Protein AF-A0A7S0LMS8-F1 (afdb_monomer)

Mean predicted aligned error: 4.88 Å

Structure (mmCIF, N/CA/C/O backbone):
data_AF-A0A7S0LMS8-F1
#
_entry.id   AF-A0A7S0LMS8-F1
#
loop_
_atom_site.group_PDB
_atom_site.id
_atom_site.type_symbol
_atom_site.label_atom_id
_atom_site.label_alt_id
_atom_site.label_comp_id
_atom_site.label_asym_id
_atom_site.label_entity_id
_atom_site.label_seq_id
_atom_site.pdbx_PDB_ins_code
_atom_site.Cartn_x
_atom_site.Cartn_y
_atom_site.Cartn_z
_atom_site.occupancy
_atom_site.B_iso_or_equiv
_atom_site.auth_seq_id
_atom_site.auth_comp_id
_atom_site.auth_asym_id
_atom_site.auth_atom_id
_atom_site.pdbx_PDB_model_num
ATOM 1 N N . MET A 1 1 ? -33.926 -5.817 -4.307 1.00 39.75 1 MET A N 1
ATOM 2 C CA . MET A 1 1 ? -32.452 -5.790 -4.290 1.00 39.75 1 MET A CA 1
ATOM 3 C C . MET A 1 1 ? -32.080 -4.811 -3.204 1.00 39.75 1 MET A C 1
ATOM 5 O O . MET A 1 1 ? -32.369 -3.632 -3.361 1.00 39.75 1 MET A O 1
ATOM 9 N N . GLU A 1 2 ? -31.615 -5.306 -2.061 1.00 38.81 2 GLU A N 1
ATOM 10 C CA . GLU A 1 2 ? -31.140 -4.436 -0.987 1.00 38.81 2 GLU A CA 1
ATOM 11 C C . GLU A 1 2 ? -29.987 -3.604 -1.543 1.00 38.81 2 GLU A C 1
ATOM 13 O O . GLU A 1 2 ? -29.061 -4.148 -2.148 1.00 38.81 2 GLU A O 1
ATOM 18 N N . ALA A 1 3 ? -30.091 -2.283 -1.413 1.00 40.09 3 ALA A N 1
ATOM 19 C CA . ALA A 1 3 ? -28.974 -1.393 -1.655 1.00 40.09 3 ALA A CA 1
ATOM 20 C C . ALA A 1 3 ? -27.925 -1.722 -0.590 1.00 40.09 3 ALA A C 1
ATOM 22 O O . ALA A 1 3 ? -27.985 -1.208 0.524 1.00 40.09 3 ALA A O 1
ATOM 23 N N . GLN A 1 4 ? -27.020 -2.648 -0.908 1.00 51.75 4 GLN A N 1
ATOM 24 C CA . GLN A 1 4 ? -25.819 -2.851 -0.116 1.00 51.75 4 GLN A CA 1
ATOM 25 C C . GLN A 1 4 ? -25.110 -1.499 -0.118 1.00 51.75 4 GLN A C 1
ATOM 27 O O . GLN A 1 4 ? -24.774 -0.973 -1.183 1.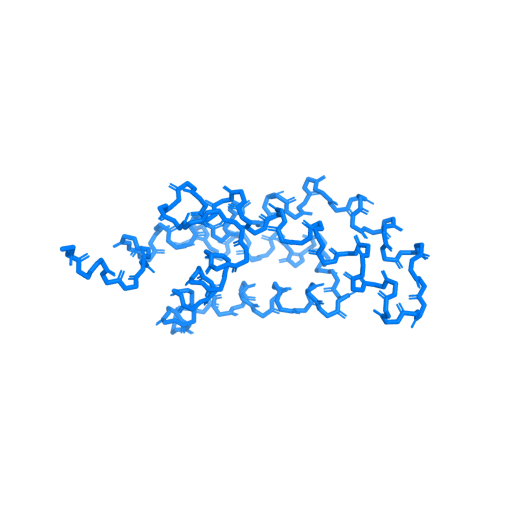00 51.75 4 GLN A O 1
ATOM 32 N N . GLY A 1 5 ? -25.015 -0.882 1.060 1.00 57.75 5 GLY A N 1
ATOM 33 C CA . GLY A 1 5 ? -24.298 0.373 1.235 1.00 57.75 5 GLY A CA 1
ATOM 34 C C . GLY A 1 5 ? -22.866 0.256 0.700 1.00 57.75 5 GLY A C 1
ATOM 35 O O . GLY A 1 5 ? -22.396 -0.853 0.430 1.00 57.75 5 GLY A O 1
ATOM 36 N N . PRO A 1 6 ? -22.163 1.382 0.503 1.00 66.88 6 PRO A N 1
ATOM 37 C CA . PRO A 1 6 ? -20.765 1.326 0.094 1.00 66.88 6 PRO A CA 1
ATOM 38 C C . PRO A 1 6 ? -19.996 0.400 1.045 1.00 66.88 6 PRO A C 1
ATOM 40 O O . PRO A 1 6 ? -20.150 0.518 2.256 1.00 66.88 6 PRO A O 1
ATOM 43 N N . VAL A 1 7 ? -19.221 -0.536 0.492 1.00 83.88 7 VAL A N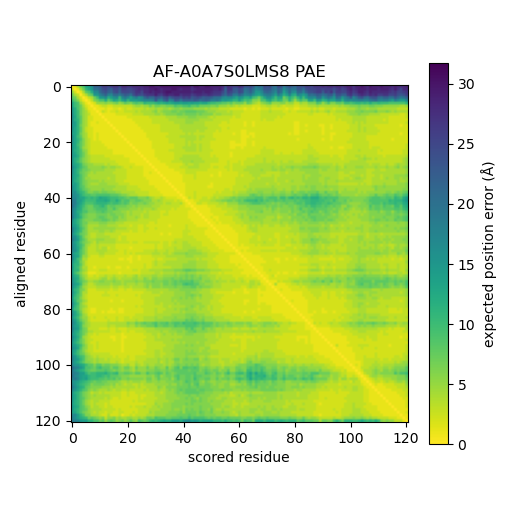 1
ATOM 44 C CA . VAL A 1 7 ? -18.398 -1.455 1.288 1.00 83.88 7 VAL A CA 1
ATOM 45 C C . VAL A 1 7 ? -17.399 -0.634 2.106 1.00 83.88 7 VAL A C 1
ATOM 47 O O . VAL A 1 7 ? -16.764 0.282 1.576 1.00 83.88 7 VAL A O 1
ATOM 50 N N . GLU A 1 8 ? -17.277 -0.949 3.392 1.00 90.56 8 GLU A N 1
ATOM 51 C CA . GLU A 1 8 ? -16.356 -0.309 4.332 1.00 90.56 8 GLU A CA 1
ATOM 52 C C . GLU A 1 8 ? -15.530 -1.374 5.057 1.00 90.56 8 GLU A C 1
ATOM 54 O O . GLU A 1 8 ? -15.895 -2.550 5.081 1.00 90.56 8 GLU A O 1
ATOM 59 N N . PHE A 1 9 ? -14.405 -0.962 5.644 1.00 93.19 9 PHE A N 1
ATOM 60 C CA . PHE A 1 9 ? -13.680 -1.821 6.577 1.00 93.19 9 PHE A CA 1
ATOM 61 C C . PHE A 1 9 ? -14.514 -2.014 7.846 1.00 93.19 9 PHE A C 1
ATOM 63 O O . PHE A 1 9 ? -15.172 -1.079 8.294 1.00 93.19 9 PHE A O 1
ATOM 70 N N . GLU A 1 10 ? -14.458 -3.213 8.427 1.00 90.94 10 GLU A N 1
ATOM 71 C CA . GLU A 1 10 ? -15.183 -3.547 9.661 1.00 90.94 10 GLU A CA 1
ATOM 72 C C . GLU A 1 10 ? -14.826 -2.598 10.814 1.00 90.94 10 GLU A C 1
ATOM 74 O O . GLU A 1 10 ? -15.704 -2.106 11.519 1.00 90.94 10 GLU A O 1
ATOM 79 N N . ASP A 1 11 ? -13.535 -2.301 10.964 1.00 92.69 11 ASP A N 1
ATOM 80 C CA . ASP A 1 11 ? -13.008 -1.341 11.923 1.00 92.69 11 ASP A CA 1
ATOM 81 C C . ASP A 1 11 ? -11.648 -0.771 11.461 1.00 92.69 11 ASP A C 1
ATOM 83 O O . ASP A 1 11 ? -11.110 -1.112 10.398 1.00 92.69 11 ASP A O 1
ATOM 87 N N . LEU A 1 12 ? -11.075 0.126 12.272 1.00 92.31 12 LEU A N 1
ATOM 88 C CA . LEU A 1 12 ? -9.760 0.718 12.013 1.00 92.31 12 LEU A CA 1
ATOM 89 C C . LEU A 1 12 ? -8.638 -0.333 12.002 1.00 92.31 12 LEU A C 1
ATOM 91 O O . LEU A 1 12 ? -7.691 -0.200 11.229 1.00 92.31 12 LEU A O 1
ATOM 95 N N . ALA A 1 13 ? -8.731 -1.383 12.822 1.00 93.81 13 ALA A N 1
ATOM 96 C CA . ALA A 1 13 ? -7.716 -2.433 12.871 1.00 93.81 13 ALA A CA 1
ATOM 97 C C . ALA A 1 13 ? -7.716 -3.263 11.576 1.00 93.81 13 ALA A C 1
ATOM 99 O O . ALA A 1 13 ? -6.652 -3.557 11.026 1.00 93.81 13 ALA A O 1
ATOM 100 N N . ALA A 1 14 ? -8.894 -3.571 11.036 1.00 93.88 14 ALA A N 1
ATOM 101 C CA . ALA A 1 14 ? -9.081 -4.222 9.750 1.00 93.88 14 ALA A CA 1
ATOM 102 C C . ALA A 1 14 ? -8.530 -3.357 8.613 1.00 93.88 14 ALA A C 1
ATOM 104 O O . ALA A 1 14 ? -7.802 -3.873 7.766 1.00 93.88 14 ALA A O 1
ATOM 105 N N . ALA A 1 15 ? -8.792 -2.046 8.629 1.00 94.94 15 ALA A N 1
ATOM 106 C CA . ALA A 1 15 ? -8.219 -1.114 7.660 1.00 94.94 15 ALA A CA 1
ATOM 107 C C . ALA A 1 15 ? -6.683 -1.080 7.734 1.00 94.94 15 ALA A C 1
ATOM 109 O O . ALA A 1 15 ? -6.009 -1.252 6.719 1.00 94.94 15 ALA A O 1
ATOM 110 N N . LYS A 1 16 ? -6.104 -0.927 8.930 1.00 95.00 16 LYS A N 1
ATOM 111 C CA . LYS A 1 16 ? -4.644 -0.934 9.114 1.00 95.00 16 LYS A CA 1
ATOM 112 C C . LYS A 1 16 ? -4.021 -2.238 8.625 1.00 95.00 16 LYS A C 1
ATOM 114 O O . LYS A 1 16 ? -3.041 -2.213 7.884 1.00 95.00 16 LYS A O 1
ATOM 119 N N . LYS A 1 17 ? -4.638 -3.374 8.953 1.00 94.94 17 LYS A N 1
ATOM 120 C CA . LYS A 1 17 ? -4.194 -4.686 8.478 1.00 94.94 17 LYS A CA 1
ATOM 121 C C . LYS A 1 17 ? -4.286 -4.804 6.953 1.00 94.94 17 LYS A C 1
ATOM 123 O O . LYS A 1 17 ? -3.333 -5.267 6.334 1.00 94.94 17 LYS A O 1
ATOM 128 N N . ALA A 1 18 ? -5.368 -4.322 6.339 1.00 95.00 18 ALA A N 1
ATOM 129 C CA . ALA A 1 18 ? -5.510 -4.301 4.885 1.00 95.00 18 ALA A CA 1
ATOM 130 C C . ALA A 1 18 ? -4.402 -3.469 4.229 1.00 95.00 18 ALA A C 1
ATOM 132 O O . ALA A 1 18 ? -3.820 -3.889 3.232 1.00 95.00 18 ALA A O 1
ATOM 133 N N . MET A 1 19 ? -4.073 -2.315 4.815 1.00 94.94 19 MET A N 1
ATOM 134 C CA . MET A 1 19 ? -2.985 -1.455 4.355 1.00 94.94 19 MET A CA 1
ATOM 135 C C . MET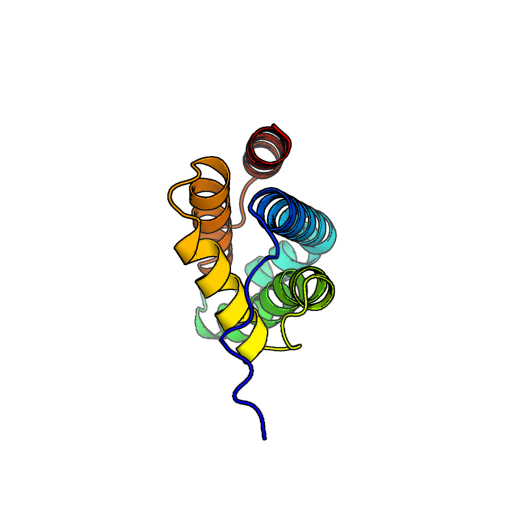 A 1 19 ? -1.622 -2.156 4.451 1.00 94.94 19 MET A C 1
ATOM 137 O O . MET A 1 19 ? -0.841 -2.105 3.503 1.00 94.94 19 MET A O 1
ATOM 141 N N . VAL A 1 20 ? -1.344 -2.861 5.554 1.00 94.31 20 VAL A N 1
ATOM 142 C CA . VAL A 1 20 ? -0.119 -3.670 5.692 1.00 94.31 20 VAL A CA 1
ATOM 143 C C . VAL A 1 20 ? -0.059 -4.752 4.616 1.00 94.31 20 VAL A C 1
ATOM 145 O O . VAL A 1 20 ? 0.962 -4.867 3.944 1.00 94.31 20 VAL A O 1
ATOM 148 N N . GLU A 1 21 ? -1.150 -5.486 4.383 1.00 94.25 21 GLU A N 1
ATOM 149 C CA . GLU A 1 21 ? -1.195 -6.524 3.343 1.00 94.25 21 GLU A CA 1
ATOM 150 C C . GLU A 1 21 ? -0.986 -5.951 1.927 1.00 94.25 21 GLU A C 1
ATOM 152 O O . GLU A 1 21 ? -0.386 -6.611 1.076 1.00 94.25 21 GLU A O 1
ATOM 157 N N . ILE A 1 22 ? -1.430 -4.715 1.665 1.00 92.75 22 ILE A N 1
ATOM 158 C CA . ILE A 1 22 ? -1.122 -3.999 0.416 1.00 92.75 22 ILE A CA 1
ATOM 159 C C . ILE A 1 22 ? 0.381 -3.729 0.307 1.00 92.75 22 ILE A C 1
ATOM 161 O O . ILE A 1 22 ? 0.963 -3.972 -0.751 1.00 92.75 22 ILE A O 1
ATOM 165 N N . PHE A 1 23 ? 1.025 -3.255 1.374 1.00 91.19 23 PHE A N 1
ATOM 166 C CA . PHE A 1 23 ? 2.472 -3.026 1.381 1.00 91.19 23 PHE A CA 1
ATOM 167 C C . PHE A 1 23 ? 3.286 -4.321 1.268 1.00 91.19 23 PHE A C 1
ATOM 169 O O . PHE A 1 23 ? 4.337 -4.320 0.621 1.00 91.19 23 PHE A O 1
ATOM 176 N N . ASP A 1 24 ? 2.789 -5.428 1.816 1.00 90.88 24 ASP A N 1
ATOM 177 C CA . ASP A 1 24 ? 3.382 -6.752 1.620 1.00 90.88 24 ASP A CA 1
ATOM 178 C C . ASP A 1 24 ? 3.307 -7.149 0.136 1.00 90.88 24 ASP A C 1
ATOM 180 O O . ASP A 1 24 ? 4.334 -7.449 -0.474 1.00 90.88 24 ASP A O 1
ATOM 184 N N . CYS A 1 25 ? 2.133 -7.013 -0.493 1.00 90.38 25 CYS A N 1
ATOM 185 C CA . CYS A 1 25 ? 1.964 -7.263 -1.929 1.00 90.38 25 CYS A CA 1
ATOM 186 C C . CYS A 1 25 ? 2.834 -6.333 -2.800 1.00 90.38 25 CYS A C 1
ATOM 188 O O . CYS A 1 25 ? 3.399 -6.775 -3.799 1.00 90.38 25 CYS A O 1
ATOM 190 N N . LEU A 1 26 ? 2.983 -5.054 -2.432 1.00 86.94 26 LEU A N 1
ATOM 191 C CA . LEU A 1 26 ? 3.890 -4.122 -3.118 1.00 86.94 26 LEU A CA 1
ATOM 192 C C . LEU A 1 26 ? 5.352 -4.562 -3.016 1.00 86.94 26 LEU A C 1
ATOM 194 O O . LEU A 1 26 ? 6.112 -4.370 -3.962 1.00 86.94 26 LEU A O 1
ATOM 198 N N . THR A 1 27 ? 5.751 -5.122 -1.875 1.00 87.44 27 THR A N 1
ATOM 199 C CA . THR A 1 27 ? 7.122 -5.588 -1.642 1.00 87.44 27 THR A CA 1
ATOM 200 C C . THR A 1 27 ? 7.410 -6.848 -2.451 1.00 87.44 27 THR A C 1
ATOM 202 O O . THR A 1 27 ? 8.450 -6.927 -3.103 1.00 87.44 27 THR A O 1
ATOM 205 N N . GLU A 1 28 ? 6.466 -7.790 -2.478 1.00 89.62 28 GLU A N 1
ATOM 206 C CA . GLU A 1 28 ? 6.542 -9.011 -3.288 1.00 89.62 28 GLU A CA 1
ATOM 207 C C . GLU A 1 28 ? 6.628 -8.703 -4.791 1.00 89.62 28 GLU A C 1
ATOM 209 O O . GLU A 1 28 ? 7.447 -9.282 -5.504 1.00 89.62 28 GLU A O 1
ATOM 214 N N . GLU A 1 29 ? 5.827 -7.751 -5.276 1.00 88.62 29 GLU A N 1
ATOM 215 C CA . GLU A 1 29 ? 5.761 -7.382 -6.697 1.00 88.62 29 GLU A CA 1
ATOM 216 C C . GLU A 1 29 ? 6.761 -6.274 -7.082 1.00 88.62 29 GLU A C 1
ATOM 218 O O . GLU A 1 29 ? 6.807 -5.851 -8.242 1.00 88.62 29 GLU A O 1
ATOM 223 N N . ARG A 1 30 ? 7.590 -5.791 -6.143 1.00 84.56 30 ARG A N 1
ATOM 224 C CA . ARG A 1 30 ? 8.482 -4.633 -6.347 1.00 84.56 30 ARG A CA 1
ATOM 225 C C . ARG A 1 30 ? 9.382 -4.798 -7.565 1.00 84.56 30 ARG A C 1
ATOM 227 O O . ARG A 1 30 ? 9.523 -3.858 -8.344 1.00 84.56 30 ARG A O 1
ATOM 234 N N . ALA A 1 31 ? 10.008 -5.963 -7.720 1.00 88.62 31 ALA A N 1
ATOM 235 C CA . ALA A 1 31 ? 10.917 -6.223 -8.836 1.00 88.62 31 ALA A CA 1
ATOM 236 C C . ALA A 1 31 ? 10.183 -6.146 -10.186 1.00 88.62 31 ALA A C 1
ATOM 238 O O . ALA A 1 31 ? 10.680 -5.527 -11.127 1.00 88.62 31 ALA A O 1
ATOM 239 N N . THR A 1 32 ? 8.970 -6.700 -10.252 1.00 90.75 32 THR A N 1
ATOM 240 C CA . THR A 1 32 ? 8.102 -6.662 -11.436 1.00 90.75 32 THR A CA 1
ATOM 241 C C . THR A 1 32 ? 7.673 -5.234 -11.767 1.00 90.75 32 THR A C 1
ATOM 243 O O . THR A 1 32 ? 7.761 -4.806 -12.918 1.00 90.75 32 THR A O 1
ATOM 246 N N . ILE A 1 33 ? 7.252 -4.466 -10.759 1.00 87.94 33 ILE A N 1
ATOM 247 C CA . ILE A 1 33 ? 6.836 -3.066 -10.913 1.00 87.94 33 ILE A CA 1
ATOM 248 C C . ILE A 1 33 ? 8.017 -2.202 -11.368 1.00 87.94 33 ILE A C 1
ATOM 250 O O . ILE A 1 33 ? 7.877 -1.418 -12.305 1.00 87.94 33 ILE A O 1
ATOM 254 N N . ALA A 1 34 ? 9.194 -2.371 -10.761 1.00 86.50 34 ALA A N 1
ATOM 255 C CA . ALA A 1 34 ? 10.401 -1.638 -11.134 1.00 86.50 34 ALA A CA 1
ATOM 256 C C . ALA A 1 34 ? 10.837 -1.945 -12.576 1.00 86.50 34 ALA A C 1
ATOM 258 O O . ALA A 1 34 ? 11.169 -1.021 -13.322 1.00 86.50 34 ALA A O 1
ATOM 259 N N . ALA A 1 35 ? 10.773 -3.213 -12.995 1.00 90.38 35 ALA A N 1
ATOM 260 C CA . ALA A 1 35 ? 11.025 -3.604 -14.380 1.00 90.38 35 ALA A CA 1
ATOM 261 C C . ALA A 1 35 ? 10.018 -2.946 -15.338 1.00 90.38 35 ALA A C 1
ATOM 263 O O . ALA A 1 35 ? 10.424 -2.333 -16.322 1.00 90.38 35 ALA A O 1
ATOM 264 N N . ALA A 1 36 ? 8.722 -2.966 -15.012 1.00 90.31 36 ALA A N 1
ATOM 265 C CA . ALA A 1 36 ? 7.683 -2.331 -15.824 1.00 90.31 36 ALA A CA 1
ATOM 266 C C . ALA A 1 36 ? 7.857 -0.804 -15.937 1.00 90.31 36 ALA A C 1
ATOM 268 O O . ALA A 1 36 ? 7.669 -0.243 -17.019 1.00 90.31 36 ALA A O 1
ATOM 269 N N . ILE A 1 37 ? 8.245 -0.130 -14.848 1.00 87.06 37 ILE A N 1
ATOM 270 C CA . ILE A 1 37 ? 8.564 1.307 -14.847 1.00 87.06 37 ILE A CA 1
ATOM 271 C C . ILE A 1 37 ? 9.788 1.580 -15.727 1.00 87.06 37 ILE A C 1
ATOM 273 O O . ILE A 1 37 ? 9.766 2.514 -16.529 1.00 87.06 37 ILE A O 1
ATOM 277 N N . SER A 1 38 ? 10.838 0.763 -15.604 1.00 88.44 38 SER A N 1
ATOM 278 C CA . SER A 1 38 ? 12.059 0.893 -16.404 1.00 88.44 38 SER A CA 1
ATOM 279 C C . SER A 1 38 ? 11.783 0.694 -17.897 1.00 88.44 38 SER A C 1
ATOM 281 O O . SER A 1 38 ? 12.198 1.520 -18.708 1.00 88.44 38 SER A O 1
ATOM 283 N N . GLU A 1 39 ? 11.009 -0.331 -18.258 1.00 90.06 39 GLU A N 1
ATOM 284 C CA . GLU A 1 39 ? 10.604 -0.606 -19.640 1.00 90.06 39 GLU A CA 1
ATOM 285 C C . GLU A 1 39 ? 9.709 0.484 -20.240 1.00 90.06 39 GLU A C 1
ATOM 287 O O . GLU A 1 39 ? 9.729 0.697 -21.451 1.00 90.06 39 GLU A O 1
ATOM 292 N N . ALA A 1 40 ? 8.891 1.147 -19.421 1.00 89.00 40 ALA A N 1
ATOM 293 C CA . ALA A 1 40 ? 8.054 2.255 -19.868 1.00 89.00 40 ALA A CA 1
ATOM 294 C C . ALA A 1 40 ? 8.848 3.562 -20.063 1.00 89.00 40 ALA A C 1
ATOM 296 O O . ALA A 1 40 ? 8.424 4.436 -20.820 1.00 89.00 40 ALA 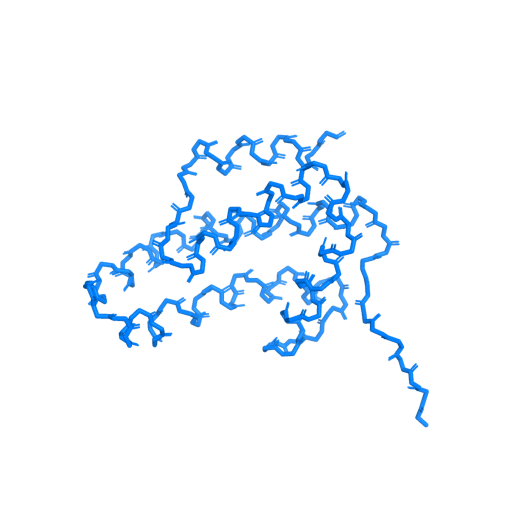A O 1
ATOM 297 N N . GLY A 1 41 ? 9.998 3.711 -19.399 1.00 84.44 41 GLY A N 1
ATOM 298 C CA . GLY A 1 41 ? 10.851 4.892 -19.514 1.00 84.44 41 GLY A CA 1
ATOM 299 C C . GLY A 1 41 ? 10.133 6.180 -19.097 1.00 84.44 41 GLY A C 1
ATOM 300 O O . GLY A 1 41 ? 9.533 6.259 -18.025 1.00 84.44 41 GLY A O 1
ATOM 301 N N . SER A 1 42 ? 10.206 7.220 -19.929 1.00 83.62 42 SER A N 1
ATOM 302 C CA . SER A 1 42 ? 9.506 8.498 -19.720 1.00 83.62 42 SER A CA 1
ATOM 303 C C . SER A 1 42 ? 8.117 8.556 -20.368 1.00 83.62 42 SER A C 1
ATOM 305 O O . SER A 1 42 ? 7.414 9.551 -20.189 1.00 83.62 42 SER A O 1
ATOM 307 N N . ASP A 1 43 ? 7.698 7.512 -21.087 1.00 87.75 43 ASP A N 1
ATOM 308 C CA . ASP A 1 43 ? 6.417 7.482 -21.786 1.00 87.75 43 ASP A CA 1
ATOM 309 C C . ASP A 1 43 ? 5.272 7.221 -20.796 1.00 87.75 43 ASP A C 1
ATOM 311 O O . ASP A 1 43 ? 5.128 6.143 -20.210 1.00 87.75 43 ASP A O 1
ATOM 315 N N . PHE A 1 44 ? 4.442 8.245 -20.599 1.00 83.12 44 PHE A N 1
ATOM 316 C CA . PHE A 1 44 ? 3.305 8.191 -19.686 1.00 83.12 44 PHE A CA 1
ATOM 317 C C . PHE A 1 44 ? 2.261 7.146 -20.103 1.00 83.12 44 PHE A C 1
ATOM 319 O O . PHE A 1 44 ? 1.709 6.450 -19.248 1.00 83.12 44 PHE A O 1
ATOM 326 N N . GLN A 1 45 ? 2.007 6.999 -21.404 1.00 87.62 45 GLN A N 1
ATOM 327 C CA . GLN A 1 45 ? 1.041 6.035 -21.918 1.00 87.62 45 GLN A CA 1
ATOM 328 C C . GLN A 1 45 ? 1.541 4.605 -21.680 1.00 87.62 45 GLN A C 1
ATOM 330 O O . GLN A 1 45 ? 0.775 3.746 -21.239 1.00 87.62 45 GLN A O 1
ATOM 335 N N . MET A 1 46 ? 2.838 4.361 -21.869 1.00 88.19 46 MET A N 1
ATOM 336 C CA . MET A 1 46 ? 3.460 3.072 -21.557 1.00 88.19 46 MET A CA 1
ATOM 337 C C . MET A 1 46 ? 3.461 2.769 -20.059 1.00 88.19 46 MET A C 1
ATOM 339 O O . MET A 1 46 ? 3.186 1.628 -19.682 1.00 88.19 46 MET A O 1
ATOM 343 N N . LYS A 1 47 ? 3.693 3.767 -19.194 1.00 83.56 47 LYS A N 1
ATOM 344 C CA . LYS A 1 47 ? 3.561 3.590 -17.737 1.00 83.56 47 LYS A CA 1
ATOM 345 C C . LYS A 1 47 ? 2.141 3.188 -17.366 1.00 83.56 47 LYS A C 1
ATOM 347 O O . LYS A 1 47 ? 1.955 2.235 -16.616 1.00 83.56 47 LYS A O 1
ATOM 352 N N . PHE A 1 48 ? 1.141 3.855 -17.934 1.00 84.69 48 PHE A N 1
ATOM 353 C CA . PHE A 1 48 ? -0.256 3.517 -17.683 1.00 84.69 48 PHE A CA 1
ATOM 354 C C . PHE A 1 48 ? -0.594 2.091 -18.141 1.00 84.69 48 PHE A C 1
ATOM 356 O O . PHE A 1 48 ? -1.254 1.354 -17.417 1.00 84.69 48 PHE A O 1
ATOM 363 N N . ILE A 1 49 ? -0.102 1.660 -19.304 1.00 89.31 49 ILE A N 1
ATOM 364 C CA . ILE A 1 49 ? -0.380 0.320 -19.841 1.00 89.31 49 ILE A CA 1
ATOM 365 C C . ILE A 1 49 ? 0.351 -0.781 -19.058 1.00 89.31 49 ILE A C 1
ATOM 367 O O . ILE A 1 49 ? -0.230 -1.836 -18.815 1.00 89.31 49 ILE A O 1
ATOM 371 N N . LYS A 1 50 ? 1.614 -0.565 -18.670 1.00 88.38 50 LYS A N 1
ATOM 372 C CA . LYS A 1 50 ? 2.456 -1.608 -18.058 1.00 88.38 50 LYS A CA 1
ATOM 373 C C . LYS A 1 50 ? 2.395 -1.640 -16.534 1.00 88.38 50 LYS A C 1
ATOM 375 O O . LYS A 1 50 ? 2.402 -2.716 -15.948 1.00 88.38 50 LYS A O 1
ATOM 380 N N . VAL A 1 51 ? 2.348 -0.477 -15.891 1.00 85.19 51 VAL A N 1
ATOM 381 C CA . VAL A 1 51 ? 2.481 -0.352 -14.432 1.00 85.19 51 VAL A CA 1
ATOM 382 C C . VAL A 1 51 ? 1.114 -0.380 -13.753 1.00 85.19 51 VAL A C 1
ATOM 384 O O . VAL A 1 51 ? 0.951 -1.042 -12.729 1.00 85.19 51 VAL A O 1
ATOM 387 N N . MET A 1 52 ? 0.103 0.276 -14.334 1.00 85.31 52 MET A N 1
ATOM 388 C CA . MET A 1 52 ? -1.223 0.374 -13.712 1.00 85.31 52 MET A CA 1
ATOM 389 C C . MET A 1 52 ? -1.877 -0.994 -13.444 1.00 85.31 52 MET A C 1
ATOM 391 O O . MET A 1 52 ? -2.396 -1.170 -12.343 1.00 85.31 52 MET A O 1
ATOM 395 N N . PRO A 1 53 ? -1.836 -1.991 -14.356 1.00 87.31 53 PRO A N 1
ATOM 396 C CA . PRO A 1 53 ? -2.414 -3.307 -14.076 1.00 87.31 53 PRO A CA 1
ATOM 397 C C . PRO A 1 53 ? -1.720 -4.038 -12.918 1.00 87.31 53 PRO A C 1
ATOM 399 O O . PRO A 1 53 ? -2.382 -4.719 -12.137 1.00 87.31 53 PRO A O 1
ATOM 402 N N . LEU A 1 54 ? -0.400 -3.867 -12.770 1.00 88.62 54 LEU A N 1
ATOM 403 C CA . LEU A 1 54 ? 0.359 -4.446 -11.658 1.00 88.62 54 LEU A CA 1
ATOM 404 C C . LEU A 1 54 ? -0.080 -3.827 -10.329 1.00 88.62 54 LEU A C 1
ATOM 406 O O . LEU A 1 54 ? -0.402 -4.547 -9.387 1.00 88.62 54 LEU A O 1
ATOM 410 N N . LEU A 1 55 ? -0.184 -2.496 -10.279 1.00 86.00 55 LEU A N 1
ATOM 411 C CA . LEU A 1 55 ? -0.641 -1.782 -9.086 1.00 86.00 55 LEU A CA 1
ATOM 412 C C . LEU A 1 55 ? -2.101 -2.105 -8.743 1.00 86.00 55 LEU A C 1
ATOM 414 O O . LEU A 1 55 ? -2.436 -2.284 -7.574 1.00 86.00 55 LEU A O 1
ATOM 418 N N . GLN A 1 56 ? -2.970 -2.255 -9.745 1.00 86.38 56 GLN A N 1
ATOM 419 C CA . GLN A 1 56 ? -4.349 -2.695 -9.528 1.00 86.38 56 GLN A CA 1
ATOM 420 C C . GLN A 1 56 ? -4.413 -4.106 -8.937 1.00 86.38 56 GLN A C 1
ATOM 422 O O . GLN A 1 56 ? -5.198 -4.336 -8.021 1.00 86.38 56 GLN A O 1
ATOM 427 N N . ASN A 1 57 ? -3.574 -5.034 -9.402 1.00 86.38 57 ASN A N 1
ATOM 428 C CA . ASN A 1 57 ? -3.507 -6.384 -8.839 1.00 86.38 57 ASN A CA 1
ATOM 429 C C . ASN A 1 57 ? -3.003 -6.386 -7.392 1.00 86.38 57 ASN A C 1
ATOM 431 O O . ASN A 1 57 ? -3.540 -7.122 -6.561 1.00 86.38 57 ASN A O 1
ATOM 435 N N . VAL A 1 58 ? -2.013 -5.546 -7.085 1.00 89.25 58 VAL A N 1
ATOM 436 C CA . VAL A 1 58 ? -1.491 -5.373 -5.724 1.00 89.25 58 VAL A CA 1
ATOM 437 C C . VAL A 1 58 ? -2.565 -4.843 -4.773 1.00 89.25 58 VAL A C 1
ATOM 439 O O . VAL A 1 58 ? -2.691 -5.350 -3.665 1.00 89.25 58 VAL A O 1
ATOM 442 N N . LEU A 1 59 ? -3.379 -3.880 -5.211 1.00 88.31 59 LEU A N 1
ATOM 443 C CA . LEU A 1 59 ? -4.469 -3.328 -4.399 1.00 88.31 59 LEU A CA 1
ATOM 444 C C . LEU A 1 59 ? -5.665 -4.282 -4.288 1.00 88.31 59 LEU A C 1
ATOM 446 O O . LEU A 1 59 ? -6.260 -4.415 -3.220 1.00 88.31 59 LEU A O 1
ATOM 450 N N . ALA A 1 60 ? -6.034 -4.955 -5.379 1.00 89.44 60 ALA A N 1
ATOM 451 C CA . ALA A 1 60 ? -7.219 -5.806 -5.415 1.00 89.44 60 ALA A CA 1
ATOM 452 C C . ALA A 1 60 ? -7.091 -7.032 -4.503 1.00 89.44 60 ALA A C 1
ATOM 454 O O . ALA A 1 60 ? -8.063 -7.395 -3.843 1.00 89.44 60 ALA A O 1
ATOM 455 N N . LYS A 1 61 ? -5.910 -7.669 -4.454 1.00 89.06 61 LYS A N 1
ATOM 456 C CA . LYS A 1 61 ? -5.688 -8.909 -3.690 1.00 89.06 61 LYS A CA 1
ATOM 457 C C . LYS A 1 61 ? -6.057 -8.754 -2.201 1.00 89.06 61 LYS A C 1
ATOM 459 O O . LYS A 1 61 ? -6.860 -9.563 -1.734 1.00 89.06 61 LYS A O 1
ATOM 464 N N . PRO A 1 62 ? -5.546 -7.754 -1.453 1.00 92.50 62 PRO A N 1
ATOM 465 C CA . PRO A 1 62 ? -5.965 -7.526 -0.074 1.00 92.50 62 PRO A CA 1
ATOM 466 C C . PRO A 1 62 ? -7.420 -7.086 0.012 1.00 92.50 62 PRO A C 1
ATOM 468 O O . PRO A 1 62 ? -8.180 -7.705 0.742 1.00 92.50 62 PRO A O 1
ATOM 471 N N . LEU A 1 63 ? -7.849 -6.091 -0.772 1.00 93.56 63 LEU A N 1
ATOM 472 C CA . LEU A 1 63 ? -9.199 -5.522 -0.671 1.00 93.56 63 LEU A CA 1
ATOM 473 C C . LEU A 1 63 ? -10.309 -6.573 -0.830 1.00 93.56 63 LEU A C 1
ATOM 475 O O . LEU A 1 63 ? -11.276 -6.561 -0.072 1.00 93.56 63 LEU A O 1
ATOM 479 N N . VAL A 1 64 ? -10.150 -7.546 -1.729 1.00 93.69 64 VAL A N 1
ATOM 480 C CA . VAL A 1 64 ? -11.128 -8.637 -1.879 1.00 93.69 64 VAL A CA 1
ATOM 481 C C . VAL A 1 64 ? -11.296 -9.455 -0.593 1.00 93.69 64 VAL A C 1
ATOM 483 O O . VAL A 1 64 ? -12.413 -9.860 -0.270 1.00 93.69 64 VAL A O 1
ATOM 486 N N . LYS A 1 65 ? -10.231 -9.651 0.195 1.00 92.88 65 LYS A N 1
ATOM 487 C CA . LYS A 1 65 ? -10.312 -10.346 1.494 1.00 92.88 65 LYS A CA 1
ATOM 488 C C . LYS A 1 65 ? -11.135 -9.574 2.527 1.00 92.88 65 LYS A C 1
ATOM 490 O O . LYS A 1 65 ? -11.696 -10.191 3.425 1.00 92.88 65 LYS A O 1
ATOM 495 N N . TYR A 1 66 ? -11.220 -8.253 2.382 1.00 93.56 66 TYR A N 1
ATOM 496 C CA . TYR A 1 66 ? -11.988 -7.358 3.251 1.00 93.56 66 TYR A CA 1
ATOM 497 C C . TYR A 1 66 ? -13.392 -7.062 2.703 1.00 93.56 66 TYR A C 1
ATOM 499 O O . TYR A 1 66 ? -14.035 -6.109 3.129 1.00 93.56 66 TYR A O 1
ATOM 507 N N . GLY A 1 67 ? -13.880 -7.868 1.754 1.00 90.75 67 GLY A N 1
ATOM 508 C CA . GLY A 1 67 ? -15.249 -7.779 1.243 1.00 90.75 67 GLY A CA 1
ATOM 509 C C . GLY A 1 67 ? -15.443 -6.790 0.095 1.00 90.75 67 GLY A C 1
ATOM 510 O O . GLY A 1 67 ? -16.562 -6.648 -0.399 1.00 90.75 67 GLY A O 1
ATOM 511 N N . PHE A 1 68 ? -14.380 -6.133 -0.377 1.00 92.62 68 PHE A N 1
ATOM 512 C CA . PHE A 1 68 ? -14.474 -5.260 -1.543 1.00 92.62 68 PHE A CA 1
ATOM 513 C C . PHE A 1 68 ? -14.582 -6.088 -2.835 1.00 92.62 68 PHE A C 1
ATOM 515 O O . PHE A 1 68 ? -13.952 -7.141 -2.959 1.00 92.62 68 PHE A O 1
ATOM 522 N N . PRO A 1 69 ? -15.345 -5.630 -3.841 1.00 90.56 69 PRO A N 1
ATOM 523 C CA . PRO A 1 69 ? -15.427 -6.314 -5.126 1.00 90.56 69 PRO A CA 1
ATOM 524 C C . PRO A 1 69 ? -14.061 -6.464 -5.814 1.00 90.56 69 PRO A C 1
ATOM 526 O O . PRO A 1 69 ? -13.156 -5.650 -5.645 1.00 90.56 69 PRO A O 1
ATOM 529 N N . ALA A 1 70 ? -13.912 -7.473 -6.669 1.00 87.62 70 ALA A N 1
ATOM 530 C CA . ALA A 1 70 ? -12.725 -7.573 -7.510 1.00 87.62 70 ALA A CA 1
ATOM 531 C C . ALA A 1 70 ? -12.712 -6.485 -8.606 1.00 87.62 70 ALA A C 1
ATOM 533 O O . ALA A 1 70 ? -13.754 -6.078 -9.126 1.00 87.62 70 ALA A O 1
ATOM 534 N N . GLY A 1 71 ? -11.511 -6.059 -9.004 1.00 85.81 71 GLY A N 1
ATOM 535 C CA . GLY A 1 71 ? -11.295 -5.136 -10.119 1.00 85.81 71 GLY A CA 1
ATOM 536 C C . GLY A 1 71 ? -11.448 -3.652 -9.769 1.00 85.81 71 GLY A C 1
ATOM 537 O O . GLY A 1 71 ? -11.535 -3.258 -8.606 1.00 85.81 71 GLY A O 1
ATOM 538 N N . GLY A 1 72 ? -11.464 -2.811 -10.808 1.00 84.75 72 GLY A N 1
ATOM 539 C CA . GLY A 1 72 ? -11.454 -1.347 -10.689 1.00 84.75 72 GLY A CA 1
ATOM 540 C C . GLY A 1 72 ? -12.501 -0.761 -9.727 1.00 84.75 72 GLY A C 1
ATOM 541 O O . GLY A 1 72 ? -12.128 0.061 -8.889 1.00 84.75 72 GLY A O 1
ATOM 542 N N . PRO A 1 73 ? -13.782 -1.181 -9.778 1.00 88.38 73 PRO A N 1
ATOM 543 C CA . PRO A 1 73 ? -14.803 -0.679 -8.860 1.00 88.38 73 PRO A CA 1
ATOM 544 C C . PRO A 1 73 ? -14.492 -0.934 -7.382 1.00 88.38 73 PRO A C 1
ATOM 546 O O . PRO A 1 73 ? -14.652 -0.024 -6.572 1.00 88.38 73 PRO A O 1
ATOM 549 N N . GLY A 1 74 ? -14.011 -2.125 -7.019 1.00 90.62 74 GLY A N 1
ATOM 550 C CA . GLY A 1 74 ? -13.699 -2.423 -5.622 1.00 90.62 74 GLY A CA 1
ATOM 551 C C . GLY A 1 74 ? -12.405 -1.781 -5.136 1.00 90.62 74 GLY A C 1
ATOM 552 O O . GLY A 1 74 ? -12.347 -1.355 -3.988 1.00 90.62 74 GLY A O 1
ATOM 553 N N . ILE A 1 75 ? -11.417 -1.583 -6.016 1.00 91.06 75 ILE A N 1
ATOM 554 C CA . ILE A 1 75 ? -10.236 -0.762 -5.698 1.00 91.06 75 ILE A CA 1
ATOM 555 C C . ILE A 1 75 ? -10.664 0.670 -5.361 1.00 91.06 75 ILE A C 1
ATOM 557 O O . ILE A 1 75 ? -10.238 1.217 -4.347 1.00 91.06 75 ILE A O 1
ATOM 561 N N . MET A 1 76 ? -11.537 1.272 -6.176 1.00 90.44 76 MET A N 1
ATOM 562 C CA . MET A 1 76 ? -12.052 2.618 -5.905 1.00 90.44 76 MET A CA 1
ATOM 563 C C . MET A 1 76 ? -12.838 2.681 -4.592 1.00 90.44 76 MET A C 1
ATOM 565 O O . MET A 1 76 ? -12.674 3.639 -3.839 1.00 90.44 76 MET A O 1
ATOM 569 N N . GLN A 1 77 ? -13.661 1.670 -4.297 1.00 92.12 77 GLN A N 1
ATOM 570 C CA . GLN A 1 77 ? -14.380 1.587 -3.023 1.00 92.12 77 GLN A CA 1
ATOM 571 C C . GLN A 1 77 ? -13.419 1.449 -1.835 1.00 92.12 77 GLN A C 1
ATOM 573 O O . GLN A 1 77 ? -13.574 2.172 -0.857 1.00 92.12 77 GLN A O 1
ATOM 578 N N . GLY A 1 78 ? -12.385 0.612 -1.942 1.00 92.44 78 GLY A N 1
ATOM 579 C CA . GLY A 1 78 ? -11.356 0.458 -0.910 1.00 92.44 78 GLY A CA 1
ATOM 580 C C . GLY A 1 78 ? -10.584 1.748 -0.649 1.00 92.44 78 GLY A C 1
ATOM 581 O O . GLY A 1 78 ? -10.431 2.166 0.495 1.00 92.44 78 GLY A O 1
ATOM 582 N N . VAL A 1 79 ? -10.177 2.446 -1.712 1.00 91.12 79 VAL A N 1
ATOM 583 C CA . VAL A 1 79 ? -9.546 3.773 -1.620 1.00 91.12 79 VAL A CA 1
ATOM 584 C C . VAL A 1 79 ? -10.466 4.770 -0.911 1.00 91.12 79 VAL A C 1
ATOM 586 O O . VAL A 1 79 ? -10.012 5.504 -0.037 1.00 91.12 79 VAL A O 1
ATOM 589 N N . GLN A 1 80 ? -11.761 4.792 -1.239 1.00 92.31 80 GLN A N 1
ATOM 590 C CA . GLN A 1 80 ? -12.723 5.658 -0.550 1.00 92.31 80 GLN A CA 1
ATOM 591 C C . GLN A 1 80 ? -12.900 5.275 0.923 1.00 92.31 80 GLN A C 1
ATOM 593 O O . GLN A 1 80 ? -12.992 6.167 1.767 1.00 92.31 80 GLN A O 1
ATOM 598 N N . ALA A 1 81 ? -12.916 3.981 1.242 1.00 93.81 81 ALA A N 1
ATOM 599 C CA . ALA A 1 81 ? -12.993 3.500 2.615 1.00 93.81 81 ALA A CA 1
ATOM 600 C C . ALA A 1 81 ? -11.764 3.938 3.431 1.00 93.81 81 ALA A C 1
ATOM 602 O O . ALA A 1 81 ? -11.924 4.452 4.534 1.00 93.81 81 ALA A O 1
ATOM 603 N N . PHE A 1 82 ? -10.555 3.871 2.866 1.00 94.25 82 PHE A N 1
ATOM 604 C CA . PHE A 1 82 ? -9.358 4.423 3.510 1.00 94.25 82 PHE A CA 1
ATOM 605 C C . PHE A 1 82 ? -9.414 5.946 3.668 1.00 94.25 82 PHE A C 1
ATOM 607 O O . PHE A 1 82 ? -9.047 6.471 4.714 1.00 94.25 82 PHE A O 1
ATOM 614 N N . MET A 1 83 ? -9.913 6.673 2.663 1.00 90.75 83 MET A N 1
ATOM 615 C CA . MET A 1 83 ? -10.037 8.136 2.724 1.00 90.75 83 MET A CA 1
ATOM 616 C C . MET A 1 83 ? -10.970 8.617 3.841 1.00 90.75 83 MET A C 1
ATOM 618 O O . MET A 1 83 ? -10.773 9.717 4.359 1.00 90.75 83 MET A O 1
ATOM 622 N N . LYS A 1 84 ? -11.970 7.817 4.228 1.00 91.69 84 LYS A N 1
ATOM 623 C CA . LYS A 1 84 ? -12.829 8.098 5.391 1.00 91.69 84 LYS A CA 1
ATOM 624 C C . LYS A 1 84 ? -12.082 7.957 6.720 1.00 91.69 84 LYS A C 1
ATOM 626 O O . LYS A 1 84 ? -12.464 8.596 7.689 1.00 91.69 84 LYS A O 1
ATOM 631 N N . LEU A 1 85 ? -11.008 7.171 6.739 1.00 93.31 85 LEU A N 1
ATOM 632 C CA . LEU A 1 85 ? -10.173 6.892 7.908 1.00 93.31 85 LEU A CA 1
ATOM 633 C C . LEU A 1 85 ? -8.891 7.738 7.943 1.00 93.31 85 LEU A C 1
ATOM 635 O O . LEU A 1 85 ? -8.015 7.489 8.762 1.00 93.31 85 LEU A O 1
ATOM 639 N N . LYS A 1 86 ? -8.775 8.760 7.085 1.00 86.38 86 LYS A N 1
ATOM 640 C CA . LYS A 1 86 ? -7.586 9.626 6.976 1.00 86.38 86 LYS A CA 1
ATOM 641 C C . LYS A 1 86 ? -7.256 10.443 8.236 1.00 86.38 86 LYS A C 1
ATOM 643 O O . LYS A 1 86 ? -6.261 11.156 8.238 1.00 86.38 86 LYS A O 1
ATOM 648 N N . GLU A 1 87 ? -8.128 10.437 9.243 1.00 90.44 87 GLU A N 1
ATOM 649 C CA . GLU A 1 87 ? -7.833 11.040 10.547 1.00 90.44 87 GLU A CA 1
ATOM 650 C C . GLU A 1 87 ? -6.820 10.200 11.342 1.00 90.44 87 GLU A C 1
ATOM 652 O O . GLU A 1 87 ? -6.128 10.742 12.200 1.00 90.44 87 GLU A O 1
ATOM 657 N N . ASP A 1 88 ? -6.680 8.905 11.028 1.00 94.00 88 ASP A N 1
ATOM 658 C CA . ASP A 1 88 ? -5.571 8.083 11.511 1.00 94.00 88 ASP A CA 1
ATOM 659 C C . ASP A 1 88 ? -4.308 8.380 10.686 1.00 94.00 88 ASP A C 1
ATOM 661 O O . ASP A 1 88 ? -4.278 8.206 9.464 1.00 94.00 88 ASP A O 1
ATOM 665 N N . GLU A 1 89 ? -3.259 8.839 11.368 1.00 92.94 89 GLU A N 1
ATOM 666 C CA . GLU A 1 89 ? -2.000 9.273 10.752 1.00 92.94 89 GLU A CA 1
ATOM 667 C C . GLU A 1 89 ? -1.327 8.148 9.952 1.00 92.94 89 GLU A C 1
ATOM 669 O O . GLU A 1 89 ? -0.837 8.381 8.846 1.00 92.94 89 GLU A O 1
ATOM 674 N N . ALA A 1 90 ? -1.370 6.908 10.451 1.00 93.88 90 ALA A N 1
ATOM 675 C CA . ALA A 1 90 ? -0.770 5.768 9.765 1.00 93.88 90 ALA A CA 1
ATOM 676 C C . ALA A 1 90 ? -1.534 5.419 8.477 1.00 93.88 90 ALA A C 1
ATOM 678 O O . ALA A 1 90 ? -0.917 5.139 7.447 1.00 93.88 90 ALA A O 1
ATOM 679 N N . ILE A 1 91 ? -2.870 5.486 8.489 1.00 94.56 91 ILE A N 1
ATOM 680 C CA . ILE A 1 91 ? -3.677 5.324 7.270 1.00 94.56 91 ILE A CA 1
ATOM 681 C C . ILE A 1 91 ? -3.415 6.462 6.277 1.00 94.56 91 ILE A C 1
ATOM 683 O O . ILE A 1 91 ? -3.253 6.198 5.083 1.00 94.56 91 ILE A O 1
ATOM 687 N N . ALA A 1 92 ? -3.348 7.713 6.740 1.00 94.06 92 ALA A N 1
ATOM 688 C CA . ALA A 1 92 ? -3.103 8.870 5.881 1.00 94.06 92 ALA A CA 1
ATOM 689 C C . ALA A 1 92 ? -1.738 8.795 5.177 1.00 94.06 92 ALA A C 1
ATOM 691 O O . ALA A 1 92 ? -1.658 8.979 3.959 1.00 94.06 92 ALA A O 1
ATOM 692 N N . GLU A 1 93 ? -0.677 8.469 5.917 1.00 93.19 93 GLU A N 1
ATOM 693 C CA . GLU A 1 93 ? 0.660 8.269 5.356 1.00 93.19 93 GLU A CA 1
ATOM 694 C C . GLU A 1 93 ? 0.708 7.074 4.397 1.00 93.19 93 GLU A C 1
ATOM 696 O O . GLU A 1 93 ? 1.260 7.186 3.300 1.00 93.19 93 GLU A O 1
ATOM 701 N N . GLY A 1 94 ? 0.075 5.953 4.759 1.00 92.31 94 GLY A N 1
ATOM 702 C CA . GLY A 1 94 ? -0.025 4.785 3.886 1.00 92.31 94 GLY A CA 1
ATOM 703 C C . GLY A 1 94 ? -0.683 5.131 2.553 1.00 92.31 94 GLY A C 1
ATOM 704 O O . GLY A 1 94 ? -0.146 4.826 1.488 1.00 92.31 94 GLY A O 1
ATOM 705 N N . MET A 1 95 ? -1.793 5.868 2.593 1.00 92.19 95 MET A N 1
ATOM 706 C CA . MET A 1 95 ? -2.479 6.352 1.396 1.00 92.19 95 MET A CA 1
ATOM 707 C C . MET A 1 95 ? -1.616 7.291 0.550 1.00 92.19 95 MET A C 1
ATOM 709 O O . MET A 1 95 ? -1.638 7.185 -0.677 1.00 92.19 95 MET A O 1
ATOM 713 N N . ALA A 1 96 ? -0.842 8.180 1.173 1.00 90.94 96 ALA A N 1
ATOM 714 C CA . ALA A 1 96 ? 0.068 9.069 0.455 1.00 90.94 96 ALA A CA 1
ATOM 715 C C . ALA A 1 96 ? 1.160 8.282 -0.293 1.00 90.94 96 ALA A C 1
ATOM 717 O O . ALA A 1 96 ? 1.413 8.551 -1.470 1.00 90.94 96 ALA A O 1
ATOM 718 N N . LEU A 1 97 ? 1.748 7.264 0.344 1.00 89.12 97 LEU A N 1
ATOM 719 C CA . LEU A 1 97 ? 2.741 6.386 -0.285 1.00 89.12 97 LEU A CA 1
ATOM 720 C C . LEU A 1 97 ? 2.136 5.563 -1.434 1.00 89.12 97 LEU A C 1
ATOM 722 O O . LEU A 1 97 ? 2.752 5.440 -2.495 1.00 89.12 97 LEU A O 1
ATOM 726 N N . LEU A 1 98 ? 0.912 5.048 -1.273 1.00 86.94 98 LEU A N 1
ATOM 727 C CA . LEU A 1 98 ? 0.204 4.346 -2.352 1.00 86.94 98 LEU A CA 1
ATOM 728 C C . LEU A 1 98 ? -0.082 5.265 -3.547 1.00 86.94 98 LEU A C 1
ATOM 730 O O . LEU A 1 98 ? 0.134 4.874 -4.696 1.00 86.94 98 LEU A O 1
ATOM 734 N N . GLN A 1 99 ? -0.533 6.496 -3.296 1.00 83.25 99 GLN A N 1
ATOM 735 C CA . GLN A 1 99 ? -0.772 7.489 -4.347 1.00 83.25 99 GLN A CA 1
ATOM 736 C C . GLN A 1 99 ? 0.521 7.879 -5.070 1.00 83.25 99 GLN A C 1
ATOM 738 O O . GLN A 1 99 ? 0.521 7.992 -6.296 1.00 83.25 99 GLN A O 1
ATOM 743 N N . ALA A 1 100 ? 1.632 8.028 -4.344 1.00 82.25 100 ALA A N 1
ATOM 744 C CA . ALA A 1 100 ? 2.944 8.250 -4.945 1.00 82.25 100 ALA A CA 1
ATOM 745 C C . ALA A 1 100 ? 3.347 7.079 -5.861 1.00 82.25 100 ALA A C 1
ATOM 747 O O . ALA A 1 100 ? 3.752 7.311 -7.005 1.00 82.25 100 ALA A O 1
ATOM 748 N N . GLY A 1 101 ? 3.130 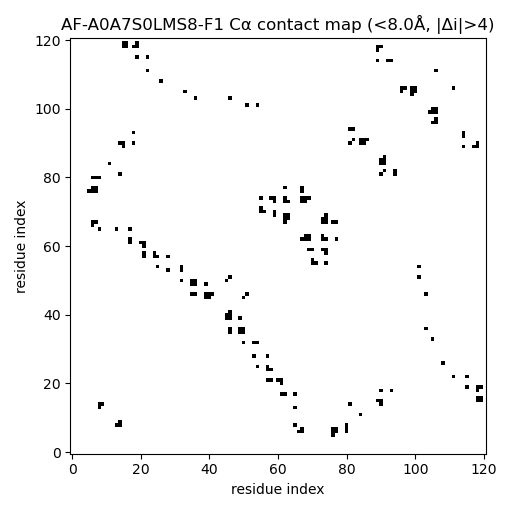5.836 -5.418 1.00 76.25 101 GLY A N 1
ATOM 749 C CA . GLY A 1 101 ? 3.367 4.630 -6.217 1.00 76.25 101 GLY A CA 1
ATOM 750 C C . GLY A 1 101 ? 2.577 4.619 -7.529 1.00 76.25 101 GLY A C 1
ATOM 751 O O . GLY A 1 101 ? 3.144 4.345 -8.587 1.00 76.25 101 GLY A O 1
ATOM 752 N N . LEU A 1 102 ? 1.299 5.010 -7.487 1.00 69.44 102 LEU A N 1
ATOM 753 C CA . LEU A 1 102 ? 0.445 5.156 -8.676 1.00 69.44 102 LEU A CA 1
ATOM 754 C C . LEU A 1 102 ? 0.943 6.236 -9.649 1.00 69.44 102 LEU A C 1
ATOM 756 O O . LEU A 1 102 ? 0.732 6.117 -10.855 1.00 69.44 102 LEU A O 1
ATOM 760 N N . MET A 1 103 ? 1.644 7.258 -9.155 1.00 71.81 103 MET A N 1
ATOM 761 C CA . MET A 1 103 ? 2.291 8.286 -9.980 1.00 71.81 103 MET A CA 1
ATOM 762 C C . MET A 1 103 ? 3.680 7.868 -10.499 1.00 71.81 103 MET A C 1
ATOM 764 O O . MET A 1 103 ? 4.360 8.655 -11.159 1.00 71.81 103 MET A O 1
ATOM 768 N N . GLY A 1 104 ? 4.100 6.626 -10.243 1.00 67.81 104 GLY A N 1
ATOM 769 C CA . GLY A 1 104 ? 5.395 6.087 -10.660 1.00 67.81 104 GLY A CA 1
ATOM 770 C C . GLY A 1 104 ? 6.530 6.336 -9.666 1.00 67.81 104 GLY A C 1
ATOM 771 O O . GLY A 1 104 ? 7.667 5.976 -9.962 1.00 67.81 104 GLY A O 1
ATOM 772 N N . ASN A 1 105 ? 6.234 6.895 -8.490 1.00 75.44 105 ASN A N 1
ATOM 773 C CA . ASN A 1 105 ? 7.180 7.040 -7.387 1.00 75.44 105 ASN A CA 1
ATOM 774 C C . ASN A 1 105 ? 6.984 5.873 -6.421 1.00 75.44 105 ASN A C 1
ATOM 776 O O . ASN A 1 105 ? 6.244 5.970 -5.445 1.00 75.44 105 ASN A O 1
ATOM 780 N N . THR A 1 106 ? 7.607 4.737 -6.738 1.00 73.25 106 THR A N 1
ATOM 781 C CA . THR A 1 106 ? 7.518 3.547 -5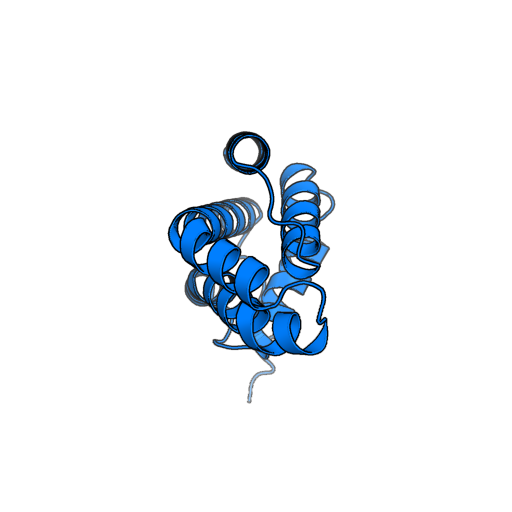.882 1.00 73.25 106 THR A CA 1
ATOM 782 C C . THR A 1 106 ? 8.203 3.842 -4.544 1.00 73.25 106 THR A C 1
ATOM 784 O O . THR A 1 106 ? 9.368 4.246 -4.571 1.00 73.25 106 THR A O 1
ATOM 787 N N . PRO A 1 107 ? 7.530 3.645 -3.396 1.00 80.75 107 PRO A N 1
ATOM 788 C CA . PRO A 1 107 ? 8.139 3.885 -2.094 1.00 80.75 107 PRO A CA 1
ATOM 789 C C . PRO A 1 107 ? 9.357 2.979 -1.889 1.00 80.75 107 PRO A C 1
ATOM 791 O O . PRO A 1 107 ? 9.350 1.806 -2.286 1.00 80.75 107 PRO A O 1
ATOM 794 N N . SER A 1 108 ? 10.402 3.531 -1.276 1.00 83.50 108 SER A N 1
ATOM 795 C CA . SER 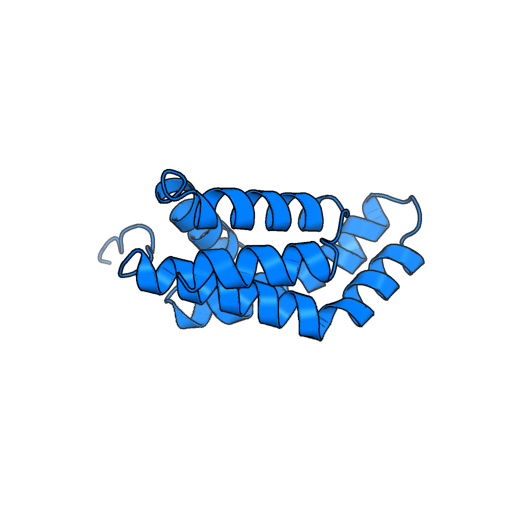A 1 108 ? 11.636 2.841 -0.892 1.00 83.50 108 SER A CA 1
ATOM 796 C C . SER A 1 108 ? 11.383 1.772 0.175 1.00 83.50 108 SER A C 1
ATOM 798 O O . SER A 1 108 ? 10.302 1.663 0.745 1.00 83.50 108 SER A O 1
ATOM 800 N N . GLU A 1 109 ? 12.347 0.869 0.385 1.00 84.06 109 GLU A N 1
ATOM 801 C CA . GLU A 1 109 ? 12.183 -0.216 1.373 1.00 84.06 109 GLU A CA 1
ATOM 802 C C . GLU A 1 109 ? 12.044 0.344 2.788 1.00 84.06 109 GLU A C 1
ATOM 804 O O . GLU A 1 109 ? 11.201 -0.106 3.555 1.00 84.06 109 GLU A O 1
ATOM 809 N N . GLU A 1 110 ? 12.810 1.389 3.084 1.00 87.56 110 GLU A N 1
ATOM 810 C CA . GLU A 1 110 ? 12.779 2.100 4.357 1.00 87.56 110 GLU A CA 1
ATOM 811 C C . GLU A 1 110 ? 11.411 2.745 4.608 1.00 87.56 110 GLU A C 1
ATOM 813 O O . GLU A 1 110 ? 10.859 2.593 5.696 1.00 87.56 110 GLU A O 1
ATOM 818 N N . GLU A 1 111 ? 10.818 3.387 3.594 1.00 89.38 111 GLU A N 1
ATOM 819 C CA . GLU A 1 111 ? 9.468 3.962 3.687 1.00 89.38 111 GLU A CA 1
ATOM 820 C C . GLU A 1 111 ? 8.407 2.883 3.931 1.00 89.38 111 GLU A C 1
ATOM 822 O O . GLU A 1 111 ? 7.535 3.057 4.784 1.00 89.38 111 GLU A O 1
ATOM 827 N N . VAL A 1 112 ? 8.508 1.742 3.237 1.00 87.31 112 VAL A N 1
ATOM 828 C CA . VAL A 1 112 ? 7.593 0.605 3.426 1.00 87.31 112 VAL A CA 1
ATOM 829 C C . VAL A 1 112 ? 7.739 -0.008 4.824 1.00 87.31 112 VAL A C 1
ATOM 831 O O . VAL A 1 112 ? 6.742 -0.333 5.466 1.00 87.31 112 VAL A O 1
ATOM 834 N N . VAL A 1 113 ? 8.959 -0.150 5.343 1.00 88.94 113 VAL A N 1
ATOM 835 C CA . VAL A 1 113 ? 9.184 -0.658 6.705 1.00 88.94 113 VAL A CA 1
ATOM 836 C C . VAL A 1 113 ? 8.644 0.323 7.745 1.00 88.94 113 VAL A C 1
ATOM 838 O O . VAL A 1 113 ? 7.924 -0.092 8.655 1.00 88.94 113 VAL A O 1
ATOM 841 N N . ALA A 1 114 ? 8.932 1.618 7.599 1.00 91.06 114 ALA A N 1
ATOM 842 C CA . ALA A 1 114 ? 8.482 2.646 8.532 1.00 91.06 114 ALA A CA 1
ATOM 843 C C . ALA A 1 114 ? 6.951 2.699 8.629 1.00 91.06 114 ALA A C 1
ATOM 845 O O . ALA A 1 114 ? 6.403 2.712 9.735 1.00 91.06 114 ALA A O 1
ATOM 846 N N . ILE A 1 115 ? 6.250 2.663 7.490 1.00 92.25 115 ILE A N 1
ATOM 847 C CA . ILE A 1 115 ? 4.786 2.709 7.496 1.00 92.25 115 ILE A CA 1
ATOM 848 C C . ILE A 1 115 ? 4.166 1.425 8.056 1.00 92.25 115 ILE A C 1
ATOM 850 O O . ILE A 1 115 ? 3.184 1.495 8.791 1.00 92.25 115 ILE A O 1
ATOM 854 N N . ARG A 1 116 ? 4.766 0.253 7.808 1.00 89.88 116 ARG A N 1
ATOM 855 C CA . ARG A 1 116 ? 4.301 -1.018 8.396 1.00 89.88 116 ARG A CA 1
ATOM 856 C C . ARG A 1 116 ? 4.388 -1.010 9.917 1.00 89.88 116 ARG A C 1
ATOM 858 O O . ARG A 1 116 ? 3.462 -1.486 10.571 1.00 89.88 116 ARG A O 1
ATOM 865 N N . VAL A 1 117 ? 5.454 -0.440 10.483 1.00 90.94 117 VAL A N 1
ATOM 866 C CA . VAL A 1 117 ? 5.587 -0.283 11.941 1.00 90.94 117 VAL A CA 1
ATOM 867 C C . VAL A 1 117 ? 4.470 0.604 12.490 1.00 90.94 117 VAL A C 1
ATOM 869 O O . VAL A 1 117 ? 3.819 0.213 13.454 1.00 90.94 117 VAL A O 1
ATOM 872 N N . LYS A 1 118 ? 4.190 1.747 11.850 1.00 90.94 118 LYS A N 1
ATOM 873 C CA . LYS A 1 118 ? 3.104 2.655 12.264 1.00 90.94 118 LYS A CA 1
ATOM 874 C C . LYS A 1 118 ? 1.718 2.013 12.168 1.00 90.94 118 LYS A C 1
ATOM 876 O O . LYS A 1 118 ? 0.889 2.209 13.047 1.00 90.94 118 LYS A O 1
ATOM 881 N N . LEU A 1 119 ? 1.466 1.241 11.113 1.00 89.38 119 LEU A N 1
ATOM 88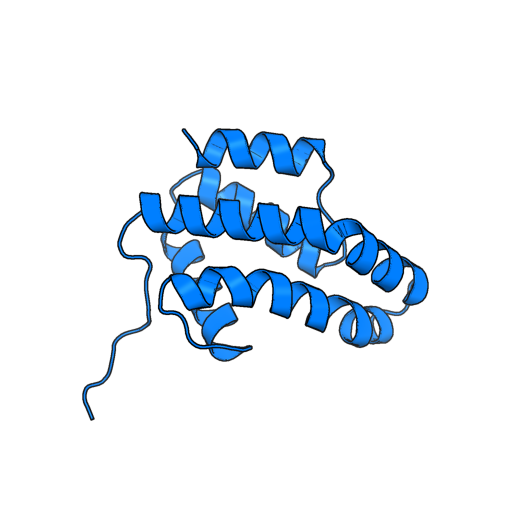2 C CA . LEU A 1 119 ? 0.192 0.548 10.903 1.00 89.38 119 LEU A CA 1
ATOM 883 C C . LEU A 1 119 ? -0.009 -0.646 11.849 1.00 89.38 119 LEU A C 1
ATOM 885 O O . LEU A 1 119 ? -1.140 -1.084 12.036 1.00 89.38 119 LEU A O 1
ATOM 889 N N . SER A 1 120 ? 1.070 -1.179 12.428 1.00 84.75 120 SER A N 1
ATOM 890 C CA . SER A 1 120 ? 1.023 -2.309 13.368 1.00 84.75 120 SER A CA 1
ATOM 891 C C . SER A 1 120 ? 0.996 -1.877 14.840 1.00 84.75 120 SER A C 1
ATOM 893 O O . SER A 1 120 ? 0.948 -2.743 15.714 1.00 84.75 120 SER A O 1
ATOM 895 N N . ALA A 1 121 ? 1.068 -0.567 15.102 1.00 73.50 121 ALA A N 1
ATOM 896 C CA . ALA A 1 121 ? 0.979 0.046 16.426 1.00 73.50 121 ALA A CA 1
ATOM 897 C C . ALA A 1 121 ? -0.474 0.391 16.790 1.00 73.50 121 ALA A C 1
ATOM 899 O O . ALA A 1 121 ? -0.818 0.178 17.973 1.00 73.50 121 ALA A O 1
#

Foldseek 3Di:
DPPPDQQAFPDLLSLLVLLLQLLVLCVVCVVVLVVQLVVCDPPPVSCCVRNVVSLLVSNQVSQVVRVFDHDDRSSVSSLVNLVVVCVQVLSVLSSVQSVCVSVVNHDDPVSSVVSNVSSVD

Nearest PDB structures (foldseek):
  5j7y-assembly1_BC  TM=3.009E-01  e=6.760E+00  Ovis aries
  9jpj-assembly2_E  TM=2.342E-01  e=7.491E+00  Achromobacter denitrificans NBRC 15125

Secondary structure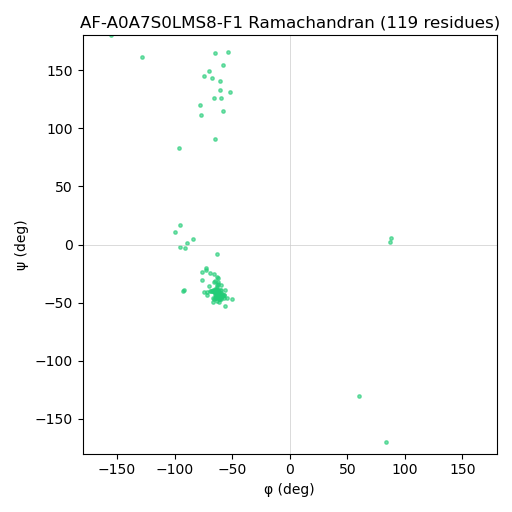 (DSSP, 8-state):
----PPP--SSHHHHHHHHHHHHHHHHHTHHHHHHHHHHHTT-HHHHHHHTHHHHHHHHHHHHHHTTPPSSHHHHHHHHHHHHHTTTSHHHHHHHHHHHHHHTT-PPPHHHHHHHHHHHT-

pLDDT: mean 86.68, std 10.29, range [38.81, 95.0]

Radius of gyration: 14.46 Å; Cα contacts (8 Å, |Δi|>4): 119; chains: 1; bounding box: 45×21×38 Å

InterPro domains:
  IPR026317 Protein C10 [PF14974] (13-99)

Organism: NCBI:txid221442

Sequence (121 aa):
MEAQGPVEFEDLAAAKKAMVEIFDCLTEERATIAAAISEAGSDFQMKFIKVMPLLQNVLAKPLVKYGFPAGGPGIMQGVQAFMKLKEDEAIAEGMALLQAGLMGNTPSEEEVVAIRVKLSA

Solvent-accessible surface area (backbone atoms only — not comparable to full-atom values): 6620 Å² total; per-residue (Å²): 129,82,82,74,66,85,64,54,59,93,42,73,67,52,43,31,50,43,52,43,47,28,53,50,37,46,60,74,42,38,68,61,47,52,48,30,44,60,75,23,60,90,43,64,69,43,31,53,67,51,32,46,60,55,54,50,52,31,48,24,63,39,40,39,78,62,69,30,51,77,53,72,70,18,43,53,40,48,52,52,38,50,61,74,44,43,84,42,64,46,53,35,52,48,50,51,45,52,52,35,34,77,74,69,47,67,70,51,72,66,56,53,52,54,48,42,54,53,43,73,106